Protein AF-A0A258IXI7-F1 (afdb_monomer_lite)

Secondary structure (DSSP, 8-state):
--PPPSS---SS-----TT-HHHHHHHHHHHHHHHTHHHHHHHSSSPPPHHHHHHHHHHHHHHHHHHHHHHHHHHTTSSPPPPPPTT--

Structure (mmCIF, N/CA/C/O backbone):
data_AF-A0A258IXI7-F1
#
_entry.id   AF-A0A258IXI7-F1
#
loop_
_atom_site.group_PDB
_atom_site.id
_atom_site.type_symbol
_atom_site.label_atom_id
_atom_site.label_alt_id
_atom_site.label_comp_id
_atom_site.label_asym_id
_atom_site.label_entity_id
_atom_site.label_seq_id
_atom_site.pdbx_PDB_ins_code
_atom_site.Cartn_x
_atom_site.Cartn_y
_atom_site.Cartn_z
_atom_site.occupancy
_atom_site.B_iso_or_equiv
_atom_site.auth_seq_id
_atom_site.auth_comp_id
_atom_site.auth_asym_id
_atom_site.auth_atom_id
_atom_site.pdbx_PDB_model_num
ATOM 1 N N . MET A 1 1 ? -21.357 32.211 4.021 1.00 46.72 1 MET A N 1
ATOM 2 C CA . MET A 1 1 ? -20.818 30.944 3.475 1.00 46.72 1 MET A CA 1
ATOM 3 C C . MET A 1 1 ? -19.591 31.281 2.640 1.00 46.72 1 MET A C 1
ATOM 5 O O . MET A 1 1 ? -19.737 31.632 1.481 1.00 46.72 1 MET A O 1
ATOM 9 N N . VAL A 1 2 ? -18.397 31.264 3.235 1.00 53.94 2 VAL A N 1
ATOM 10 C CA . VAL A 1 2 ? -17.137 31.447 2.497 1.00 53.94 2 VAL A CA 1
ATOM 11 C C . VAL A 1 2 ? -16.458 30.082 2.481 1.00 53.94 2 VAL A C 1
ATOM 13 O O . VAL A 1 2 ? -16.021 29.597 3.520 1.00 53.94 2 VAL A O 1
ATOM 16 N N . GLY A 1 3 ? -16.504 29.404 1.334 1.00 57.47 3 GLY A N 1
ATOM 17 C CA . GLY A 1 3 ? -15.760 28.162 1.120 1.00 57.47 3 GLY A CA 1
ATOM 18 C C . GLY A 1 3 ? -14.260 28.453 0.997 1.00 57.47 3 GLY A C 1
ATOM 19 O O . GLY A 1 3 ? -13.901 29.569 0.620 1.00 57.47 3 GLY A O 1
ATOM 20 N N . PRO A 1 4 ? -13.380 27.486 1.316 1.00 64.44 4 PRO A N 1
ATOM 21 C CA . PRO A 1 4 ? -11.941 27.716 1.308 1.00 64.44 4 PRO A CA 1
ATOM 22 C C . PRO A 1 4 ? -11.447 28.048 -0.106 1.00 64.44 4 PRO A C 1
ATOM 24 O O . PRO A 1 4 ? -11.617 27.270 -1.049 1.00 64.44 4 PRO A O 1
ATOM 27 N N . SER A 1 5 ? -10.849 29.229 -0.227 1.00 64.25 5 SER A N 1
ATOM 28 C CA . SER A 1 5 ? -10.131 29.731 -1.391 1.00 64.25 5 SER A CA 1
ATOM 29 C C . SER A 1 5 ? -8.720 29.133 -1.454 1.00 64.25 5 SER A C 1
ATOM 31 O O . SER A 1 5 ? -8.008 29.086 -0.460 1.00 64.25 5 SER A O 1
ATOM 33 N N . ASN A 1 6 ? -8.333 28.723 -2.665 1.00 57.66 6 ASN A N 1
ATOM 34 C CA . ASN A 1 6 ? -6.991 28.344 -3.127 1.00 57.66 6 ASN A CA 1
ATOM 35 C C . ASN A 1 6 ? -6.272 27.127 -2.500 1.00 57.66 6 ASN A C 1
ATOM 37 O O . ASN A 1 6 ? -5.805 27.130 -1.371 1.00 57.66 6 ASN A O 1
ATOM 41 N N . GLY A 1 7 ? -6.035 26.124 -3.355 1.00 55.12 7 GLY A N 1
ATOM 42 C CA . GLY A 1 7 ? -4.791 25.338 -3.381 1.00 55.12 7 GLY A CA 1
ATOM 43 C C . GLY A 1 7 ? -4.642 24.165 -2.412 1.00 55.12 7 GLY A C 1
ATOM 44 O O . GLY A 1 7 ? -4.098 23.138 -2.804 1.00 55.12 7 GLY A O 1
ATOM 45 N N . GLU A 1 8 ? -5.163 24.253 -1.194 1.00 55.56 8 GLU A N 1
ATOM 46 C CA . GLU A 1 8 ? -4.908 23.250 -0.152 1.00 55.56 8 GLU A CA 1
ATOM 47 C C . GLU A 1 8 ? -6.136 22.383 0.111 1.00 55.56 8 GLU A C 1
ATOM 49 O O . GLU A 1 8 ? -6.732 22.389 1.186 1.00 55.56 8 GLU A O 1
ATOM 54 N N . ARG A 1 9 ? -6.552 21.602 -0.889 1.00 61.47 9 ARG A N 1
ATOM 55 C CA . ARG A 1 9 ? -7.501 20.519 -0.609 1.00 61.47 9 ARG A CA 1
ATOM 56 C C . ARG A 1 9 ? -6.759 19.469 0.223 1.00 61.47 9 ARG A C 1
ATOM 58 O O . ARG A 1 9 ? -5.823 18.865 -0.307 1.00 61.47 9 ARG A O 1
ATOM 65 N N . PRO A 1 10 ? -7.139 19.214 1.487 1.00 64.81 10 PRO A N 1
ATOM 66 C CA . PRO A 1 10 ? -6.495 18.166 2.260 1.00 64.81 10 PRO A CA 1
ATOM 67 C C . PRO A 1 10 ? -6.711 16.828 1.546 1.00 64.81 10 PRO A C 1
ATOM 69 O O . PRO A 1 10 ? -7.845 16.464 1.231 1.00 64.81 10 PRO A O 1
ATOM 72 N N . LEU A 1 11 ? -5.621 16.088 1.302 1.00 68.25 11 LEU A N 1
ATOM 73 C CA . LEU A 1 11 ? -5.651 14.773 0.642 1.00 68.25 11 LEU A CA 1
ATOM 74 C C . LEU A 1 11 ? -6.623 13.803 1.337 1.00 68.25 11 LEU A C 1
ATOM 76 O O . LEU A 1 11 ? -7.210 12.938 0.691 1.00 68.25 11 LEU A O 1
ATOM 80 N N . VAL A 1 12 ? -6.828 13.971 2.650 1.00 77.94 12 VAL A N 1
ATOM 81 C CA . VAL A 1 12 ? -7.799 13.218 3.446 1.00 77.94 12 VAL A CA 1
ATOM 82 C C . VAL A 1 12 ? -8.516 14.151 4.427 1.00 77.94 12 VAL A C 1
ATOM 84 O O . VAL A 1 12 ? -7.883 14.738 5.297 1.00 77.94 12 VAL A O 1
ATOM 87 N N . GLN A 1 13 ? -9.848 14.232 4.332 1.00 80.62 13 GLN A N 1
ATOM 88 C CA . GLN A 1 13 ? -10.718 14.919 5.300 1.00 80.62 13 GLN A CA 1
ATOM 89 C C . GLN A 1 13 ? -11.559 13.915 6.102 1.00 80.62 13 GLN A C 1
ATOM 91 O O . GLN A 1 13 ? -11.993 12.886 5.559 1.00 80.62 13 GLN A O 1
ATOM 96 N N . ILE A 1 14 ? -11.793 14.223 7.385 1.0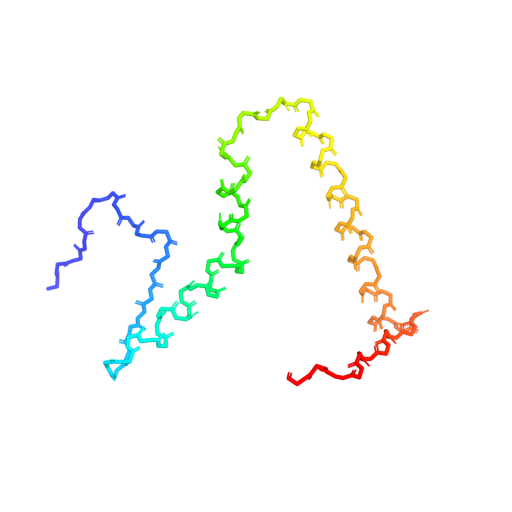0 81.88 14 ILE A N 1
ATOM 97 C CA . ILE A 1 14 ? -12.684 13.487 8.292 1.00 81.88 14 ILE A CA 1
ATOM 98 C C . ILE A 1 14 ? -13.556 14.462 9.067 1.00 81.88 14 ILE A C 1
ATOM 100 O O . ILE A 1 14 ? -13.071 15.461 9.587 1.00 81.88 14 ILE A O 1
ATOM 104 N N . PHE A 1 15 ? -14.840 14.131 9.153 1.00 82.56 15 PHE A N 1
ATOM 105 C CA . PHE A 1 15 ? -15.808 14.849 9.967 1.00 82.56 15 PHE A CA 1
ATOM 106 C C . PHE A 1 15 ? -15.864 14.210 11.350 1.00 82.56 15 PHE A C 1
ATOM 108 O O . PHE A 1 15 ? -16.097 13.006 11.469 1.00 82.56 15 PHE A O 1
ATOM 115 N N . VAL A 1 16 ? -15.647 15.018 12.383 1.00 85.12 16 VAL A N 1
ATOM 116 C CA . VAL A 1 16 ? -15.829 14.609 13.777 1.00 85.12 16 VAL A CA 1
ATOM 117 C C . VAL A 1 16 ? -17.270 14.916 14.167 1.00 85.12 16 VAL A C 1
ATOM 119 O O . VAL A 1 16 ? -17.768 16.001 13.874 1.00 85.12 16 VAL A O 1
ATOM 122 N N . ARG A 1 17 ? -17.950 13.959 14.799 1.00 83.62 17 ARG A N 1
ATOM 123 C CA . ARG A 1 17 ? -19.279 14.152 15.391 1.00 83.62 17 ARG A CA 1
ATOM 124 C C . ARG A 1 17 ? -19.175 13.946 16.901 1.00 83.62 17 ARG A C 1
ATOM 126 O O . ARG A 1 17 ? -18.336 13.161 17.348 1.00 83.62 17 ARG A O 1
ATOM 133 N N . ASP A 1 18 ? -19.980 14.686 17.658 1.00 81.69 18 ASP A N 1
ATOM 134 C CA . ASP A 1 18 ? -20.169 14.494 19.105 1.00 81.69 18 ASP A CA 1
ATOM 135 C C . ASP A 1 18 ? -18.880 14.598 19.948 1.00 81.69 18 ASP A C 1
ATOM 137 O O . ASP A 1 18 ? -18.685 13.851 20.902 1.00 81.69 18 ASP A O 1
ATOM 141 N N . ASN A 1 19 ? -17.961 15.501 19.573 1.00 80.19 19 ASN A N 1
ATOM 142 C CA . ASN A 1 19 ? -16.648 15.704 20.218 1.00 80.19 19 ASN A CA 1
ATOM 143 C C . ASN A 1 19 ? -15.772 14.440 20.343 1.00 80.19 19 ASN A C 1
ATOM 145 O O . ASN A 1 19 ? -14.799 14.419 21.097 1.00 80.19 19 ASN A O 1
ATOM 149 N N . ASN A 1 20 ? -16.059 13.385 19.575 1.00 84.25 20 ASN A N 1
ATOM 150 C CA . ASN A 1 20 ? -15.335 12.124 19.680 1.00 84.25 20 ASN A CA 1
ATOM 151 C C . ASN A 1 20 ? -14.062 12.111 18.815 1.00 84.25 20 ASN A C 1
ATOM 153 O O . ASN A 1 20 ? -14.003 11.518 17.732 1.00 84.25 20 ASN A O 1
ATOM 157 N N . VAL A 1 21 ? -13.031 12.801 19.302 1.00 81.62 21 VAL A N 1
ATOM 158 C CA . VAL A 1 21 ? -11.756 13.000 18.594 1.00 81.62 21 VAL A CA 1
ATOM 159 C C . VAL A 1 21 ? -10.977 11.690 18.427 1.00 81.62 21 VAL A C 1
ATOM 161 O O . VAL A 1 21 ? -10.444 11.423 17.349 1.00 81.62 21 VAL A O 1
ATOM 164 N N . ASP A 1 22 ? -10.962 10.825 19.440 1.00 85.75 22 ASP A N 1
ATOM 165 C CA . ASP A 1 22 ? -10.245 9.544 19.403 1.00 85.75 22 ASP A CA 1
ATOM 166 C C . ASP A 1 22 ? -10.745 8.620 18.286 1.00 85.75 22 ASP A C 1
ATOM 168 O O . ASP A 1 22 ? -9.965 8.022 17.532 1.00 85.75 22 ASP A O 1
ATOM 172 N N . GLN A 1 23 ? -12.067 8.536 18.113 1.00 84.81 23 GLN A N 1
ATOM 173 C CA . GLN A 1 23 ? -12.643 7.755 17.023 1.00 84.81 23 GLN A CA 1
ATOM 174 C C . GLN A 1 23 ? -12.311 8.351 15.655 1.00 84.81 23 GLN A C 1
ATOM 176 O O . GLN A 1 23 ? -12.012 7.597 14.722 1.00 84.81 23 GLN A O 1
ATOM 181 N N . ALA A 1 24 ? -12.303 9.679 15.532 1.00 84.44 24 ALA A N 1
ATOM 182 C CA . ALA A 1 24 ? -11.925 10.347 14.294 1.00 84.44 24 ALA A CA 1
ATOM 183 C C . ALA A 1 24 ? -10.460 10.073 13.918 1.00 84.44 24 ALA A C 1
ATOM 185 O O . ALA A 1 24 ? -10.178 9.734 12.767 1.00 84.44 24 ALA A O 1
ATOM 186 N N . LEU A 1 25 ? -9.538 10.110 14.885 1.00 86.56 25 LEU A N 1
ATOM 187 C CA . LEU A 1 25 ? -8.127 9.765 14.672 1.00 86.56 25 LEU A CA 1
ATOM 188 C C . LEU A 1 25 ? -7.953 8.296 14.268 1.00 86.56 25 LEU A C 1
ATOM 190 O O . LEU A 1 25 ? -7.192 7.968 13.350 1.00 86.56 25 LEU A O 1
ATOM 194 N N . LYS A 1 26 ? -8.711 7.389 14.891 1.00 87.81 26 LYS A N 1
ATOM 195 C CA . LYS A 1 26 ? -8.711 5.968 14.522 1.00 87.81 26 LYS A CA 1
ATOM 196 C C . LYS A 1 26 ? -9.244 5.749 13.104 1.00 87.81 26 LYS A C 1
ATOM 198 O O . LYS A 1 26 ? -8.671 4.961 12.343 1.00 87.81 26 LYS A O 1
ATOM 203 N N . ALA A 1 27 ? -10.310 6.454 12.729 1.00 87.12 27 ALA A N 1
ATOM 204 C CA . ALA A 1 27 ? -10.862 6.429 11.380 1.00 87.12 27 ALA A CA 1
ATOM 205 C C . ALA A 1 27 ? -9.871 7.000 10.351 1.00 87.12 27 ALA A C 1
ATOM 207 O O . ALA A 1 27 ? -9.709 6.403 9.284 1.00 87.12 27 ALA A O 1
ATOM 208 N N . LEU A 1 28 ? -9.143 8.069 10.698 1.00 87.06 28 LEU A N 1
ATOM 209 C CA . LEU A 1 28 ? -8.085 8.670 9.875 1.00 87.06 28 LEU A CA 1
ATOM 210 C C . LEU A 1 28 ? -6.998 7.674 9.548 1.00 87.06 28 LEU A C 1
ATOM 212 O O . LEU A 1 28 ? -6.744 7.377 8.379 1.00 87.06 28 LEU A O 1
ATOM 216 N N . LYS A 1 29 ? -6.423 7.083 10.591 1.00 86.38 29 LYS A N 1
ATOM 217 C CA . LYS A 1 29 ? -5.377 6.079 10.455 1.00 86.38 29 LYS A CA 1
ATOM 218 C C . LYS A 1 29 ? -5.843 4.914 9.584 1.00 86.38 29 LYS A C 1
ATOM 220 O O . LYS A 1 29 ? -5.109 4.473 8.702 1.00 86.38 29 LYS A O 1
ATOM 225 N N . LYS A 1 30 ? -7.078 4.440 9.779 1.00 87.94 30 LYS A N 1
ATOM 226 C CA . LYS A 1 30 ? -7.649 3.334 8.997 1.00 87.94 30 LYS A CA 1
ATOM 227 C C . LYS A 1 30 ? -7.878 3.707 7.528 1.00 87.94 30 LYS A C 1
ATOM 229 O O . LYS A 1 30 ? -7.625 2.876 6.655 1.00 87.94 30 LYS A O 1
ATOM 234 N N . LYS A 1 31 ? -8.327 4.934 7.244 1.00 85.75 31 LYS A N 1
ATOM 235 C CA . LYS A 1 31 ? -8.521 5.447 5.879 1.00 85.75 31 LYS A CA 1
ATOM 236 C C . LYS A 1 31 ? -7.183 5.569 5.144 1.00 85.75 31 LYS A C 1
ATOM 238 O O . LYS A 1 31 ? -7.028 4.969 4.085 1.00 85.75 31 LYS A O 1
ATOM 243 N N . MET A 1 32 ? -6.181 6.181 5.774 1.00 81.81 32 MET A N 1
ATOM 244 C CA . MET A 1 32 ? -4.823 6.292 5.225 1.00 81.81 32 MET A CA 1
ATOM 245 C C . MET A 1 32 ? -4.160 4.921 5.002 1.00 81.81 32 MET A C 1
ATOM 247 O O . MET A 1 32 ? -3.522 4.677 3.980 1.00 81.81 32 MET A O 1
ATOM 251 N N . GLN A 1 33 ? -4.345 3.968 5.921 1.00 83.81 33 GLN A N 1
ATOM 252 C CA . GLN A 1 33 ? -3.848 2.600 5.732 1.00 83.81 33 GLN A CA 1
ATOM 253 C C . GLN A 1 33 ? -4.518 1.881 4.555 1.00 83.81 33 GLN A C 1
ATOM 255 O O . GLN A 1 33 ? -3.855 1.112 3.858 1.00 83.81 33 GLN A O 1
ATOM 260 N N . ARG A 1 34 ? -5.816 2.116 4.327 1.00 82.06 34 ARG A N 1
ATOM 261 C CA . ARG A 1 34 ? -6.564 1.524 3.210 1.00 82.06 34 ARG A CA 1
ATOM 262 C C . ARG A 1 34 ? -6.133 2.106 1.867 1.00 82.06 34 ARG A C 1
ATOM 264 O O . ARG A 1 34 ? -5.980 1.344 0.917 1.00 82.06 34 ARG A O 1
ATOM 271 N N . GLU A 1 35 ? -5.928 3.418 1.810 1.00 78.56 35 GLU A N 1
ATOM 272 C CA . GLU A 1 35 ? -5.394 4.113 0.633 1.00 78.56 35 GLU A CA 1
ATOM 273 C C . GLU A 1 35 ? -3.928 3.732 0.372 1.00 78.56 35 GLU A C 1
ATOM 275 O O . GLU A 1 35 ? -3.459 3.786 -0.758 1.00 78.56 35 GLU A O 1
ATOM 280 N N . GLY A 1 36 ? -3.220 3.240 1.395 1.00 77.25 36 GLY A N 1
ATOM 281 C CA . GLY A 1 36 ? -1.843 2.774 1.265 1.00 77.25 36 GLY A CA 1
ATOM 282 C C . GLY A 1 36 ? -0.824 3.911 1.266 1.00 77.25 36 GLY A C 1
ATOM 283 O O . GLY A 1 36 ? 0.352 3.652 1.017 1.00 77.25 36 GLY A O 1
ATOM 284 N N . SER A 1 37 ? -1.239 5.127 1.623 1.00 77.31 37 SER A N 1
ATOM 285 C CA . SER A 1 37 ? -0.395 6.324 1.675 1.00 77.31 37 SER A CA 1
ATOM 286 C C . SER A 1 37 ? 0.817 6.134 2.587 1.00 77.31 37 SER A C 1
ATOM 288 O O . SER A 1 37 ? 1.934 6.436 2.187 1.00 77.31 37 SER A O 1
ATOM 290 N N . PHE A 1 38 ? 0.664 5.483 3.746 1.00 75.69 38 PHE A N 1
ATOM 291 C CA . PHE A 1 38 ? 1.810 5.126 4.600 1.00 75.69 38 PHE A CA 1
ATOM 292 C C . PHE A 1 38 ? 2.810 4.173 3.927 1.00 75.69 38 PHE A C 1
ATOM 294 O O . PHE A 1 38 ? 4.015 4.231 4.177 1.00 75.69 38 PHE A O 1
ATOM 301 N N . ARG A 1 39 ? 2.324 3.268 3.073 1.00 79.06 39 ARG A N 1
ATOM 302 C CA . ARG A 1 39 ? 3.178 2.328 2.340 1.00 79.06 39 ARG A CA 1
ATOM 303 C C . ARG A 1 39 ? 3.902 3.024 1.195 1.00 79.06 39 ARG A C 1
ATOM 305 O O . ARG A 1 39 ? 5.035 2.653 0.906 1.00 79.06 39 ARG A O 1
ATOM 312 N N . GLU A 1 40 ? 3.269 4.004 0.563 1.00 79.12 40 GLU A N 1
ATOM 313 C CA . GLU A 1 40 ? 3.907 4.859 -0.437 1.00 79.12 40 GLU A CA 1
ATOM 314 C C . GLU A 1 40 ? 4.945 5.772 0.206 1.00 79.12 40 GLU A C 1
ATOM 316 O O . GLU A 1 40 ? 6.097 5.736 -0.212 1.00 79.12 40 GLU A O 1
ATOM 321 N N . MET A 1 41 ? 4.605 6.458 1.299 1.00 80.06 41 MET A N 1
ATOM 322 C CA . MET A 1 41 ? 5.552 7.261 2.079 1.00 80.06 41 MET A CA 1
ATOM 323 C C . MET A 1 41 ? 6.809 6.457 2.418 1.00 80.06 41 MET A C 1
ATOM 325 O O . MET A 1 41 ? 7.910 6.892 2.102 1.00 80.06 41 MET A O 1
ATOM 329 N N . LYS A 1 42 ? 6.663 5.228 2.941 1.00 80.69 42 LYS A N 1
ATOM 330 C CA . LYS A 1 42 ? 7.810 4.356 3.255 1.00 80.69 42 LYS A CA 1
ATOM 331 C C . LYS A 1 42 ? 8.636 3.950 2.023 1.00 80.69 42 LYS A C 1
ATOM 333 O O . LYS A 1 42 ? 9.842 3.758 2.138 1.00 80.69 42 LYS A O 1
ATOM 338 N N . ARG A 1 43 ? 8.008 3.799 0.853 1.00 76.94 43 ARG A N 1
ATOM 339 C CA . ARG A 1 43 ? 8.698 3.477 -0.413 1.00 76.94 43 ARG A CA 1
ATOM 340 C C . ARG A 1 43 ? 9.486 4.652 -0.979 1.00 76.94 43 ARG A C 1
ATOM 342 O O . ARG A 1 43 ? 10.415 4.413 -1.734 1.00 76.94 43 ARG A O 1
ATOM 349 N N . HIS A 1 44 ? 9.109 5.877 -0.629 1.00 77.00 44 HIS A N 1
ATOM 350 C CA . HIS A 1 44 ? 9.715 7.103 -1.142 1.00 77.00 44 HIS A CA 1
ATOM 351 C C . HIS A 1 44 ? 10.787 7.704 -0.220 1.00 77.00 44 HIS A C 1
ATOM 353 O O . HIS A 1 44 ? 11.380 8.712 -0.581 1.00 77.00 44 HIS A O 1
ATOM 359 N N . VAL A 1 45 ? 11.073 7.084 0.934 1.00 81.56 45 VAL A N 1
ATOM 360 C CA . VAL A 1 45 ? 12.116 7.555 1.872 1.00 81.56 45 VAL A CA 1
ATOM 361 C C . VAL A 1 45 ? 13.523 7.473 1.269 1.00 81.56 45 VAL A C 1
ATOM 363 O O . VAL A 1 45 ? 14.379 8.279 1.608 1.00 81.56 45 VAL A O 1
ATOM 366 N N . HIS A 1 46 ? 13.775 6.507 0.384 1.00 79.56 46 HIS A N 1
ATOM 367 C CA . HIS A 1 46 ? 15.070 6.315 -0.267 1.00 79.56 46 HIS A CA 1
ATOM 368 C C . HIS A 1 46 ? 14.911 6.336 -1.785 1.00 79.56 46 HIS A C 1
ATOM 370 O O . HIS A 1 46 ? 13.885 5.909 -2.320 1.00 79.56 46 HIS A O 1
ATOM 376 N N . TYR A 1 47 ? 15.946 6.812 -2.480 1.00 82.88 47 TYR A N 1
ATOM 377 C CA . TYR A 1 47 ? 16.007 6.695 -3.929 1.00 82.88 47 TYR A CA 1
ATOM 378 C C . TYR A 1 47 ? 16.040 5.215 -4.308 1.00 82.88 47 TYR A C 1
ATOM 380 O O . TYR A 1 47 ? 16.933 4.470 -3.910 1.00 82.88 47 TYR A O 1
ATOM 388 N N . GLU A 1 48 ? 15.054 4.796 -5.088 1.00 81.44 48 GLU A N 1
ATOM 389 C CA . GLU A 1 48 ? 15.015 3.470 -5.677 1.00 81.44 48 GLU A CA 1
ATOM 390 C C . GLU A 1 48 ? 15.412 3.568 -7.145 1.00 81.44 48 GLU A C 1
ATOM 392 O O . GLU A 1 48 ? 14.833 4.347 -7.913 1.00 81.44 48 GLU A O 1
ATOM 397 N N . LYS A 1 49 ? 16.365 2.731 -7.559 1.00 89.75 49 LYS A N 1
ATOM 398 C CA . LYS A 1 49 ? 16.827 2.715 -8.942 1.00 89.75 49 LYS A CA 1
ATOM 399 C C . LYS A 1 49 ? 15.659 2.338 -9.870 1.00 89.75 49 LYS A C 1
ATOM 401 O O . LYS A 1 49 ? 14.901 1.409 -9.575 1.00 89.75 49 LYS A O 1
ATOM 406 N N . PRO A 1 50 ? 15.494 2.991 -11.036 1.00 87.44 50 PRO A N 1
ATOM 407 C CA . PRO A 1 50 ? 14.350 2.744 -11.920 1.00 87.44 50 PRO A CA 1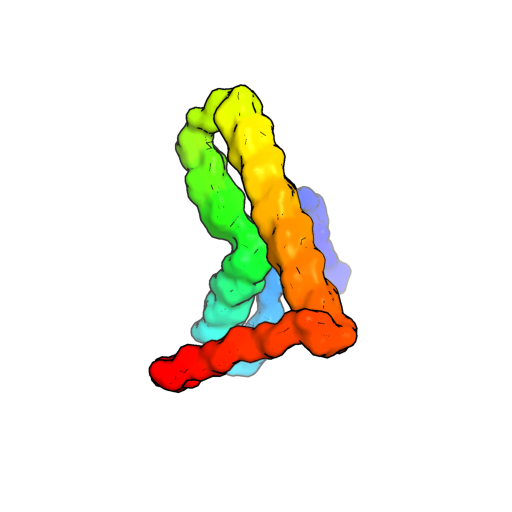
ATOM 408 C C . PRO A 1 50 ? 14.226 1.282 -12.380 1.00 87.44 50 PRO A C 1
ATOM 410 O O . PRO A 1 50 ? 13.114 0.800 -12.602 1.00 87.44 50 PRO A O 1
ATOM 413 N N . SER A 1 51 ? 15.337 0.551 -12.496 1.00 83.94 51 SER A N 1
ATOM 414 C CA . SER A 1 51 ? 15.346 -0.888 -12.794 1.00 83.94 51 SER A CA 1
ATOM 415 C C . SER A 1 51 ? 14.685 -1.726 -11.693 1.00 83.94 51 SER A C 1
ATOM 417 O O . SER A 1 51 ? 13.873 -2.603 -11.991 1.00 83.94 51 SER A O 1
ATOM 419 N N . GLU A 1 52 ? 14.974 -1.423 -10.429 1.00 84.38 52 GLU A N 1
ATOM 420 C CA . GLU A 1 52 ? 14.430 -2.119 -9.257 1.00 84.38 52 GLU A CA 1
ATOM 421 C C . GLU A 1 52 ? 12.938 -1.827 -9.098 1.00 84.38 52 GLU A C 1
ATOM 423 O O . GLU A 1 52 ? 12.132 -2.748 -8.917 1.00 84.38 52 GLU A O 1
ATOM 428 N N . LYS A 1 53 ? 12.549 -0.567 -9.336 1.00 85.25 53 LYS A N 1
ATOM 429 C CA . LYS A 1 53 ? 11.146 -0.142 -9.337 1.00 85.25 53 LYS A CA 1
ATOM 430 C C . LYS A 1 53 ? 10.326 -0.932 -10.351 1.00 85.25 53 LYS A C 1
ATOM 432 O O . LYS A 1 53 ? 9.250 -1.437 -10.017 1.00 85.25 53 LYS A O 1
ATOM 437 N N . ARG A 1 54 ? 10.841 -1.100 -11.576 1.00 85.19 54 ARG A N 1
ATOM 438 C CA . ARG A 1 54 ? 10.185 -1.892 -12.633 1.00 85.19 54 ARG A CA 1
ATOM 439 C C . ARG A 1 54 ? 10.083 -3.370 -12.259 1.00 85.19 54 ARG A C 1
ATOM 441 O O . ARG A 1 54 ? 9.016 -3.958 -12.434 1.00 85.19 54 ARG A O 1
ATOM 448 N N . ALA A 1 55 ? 11.152 -3.973 -11.736 1.00 87.88 55 ALA A N 1
ATOM 449 C CA . ALA A 1 55 ? 11.145 -5.378 -11.321 1.00 87.88 55 ALA A CA 1
ATOM 450 C C . ALA A 1 55 ? 10.105 -5.633 -10.216 1.00 87.88 55 ALA A C 1
ATOM 452 O O . ALA A 1 55 ? 9.290 -6.554 -10.317 1.00 87.88 55 ALA A O 1
ATOM 453 N N . ARG A 1 56 ? 10.051 -4.754 -9.209 1.00 86.06 56 ARG A N 1
ATOM 454 C CA . ARG A 1 56 ? 9.072 -4.842 -8.122 1.00 86.06 56 ARG A CA 1
ATOM 455 C C . ARG A 1 56 ? 7.642 -4.669 -8.620 1.00 86.06 56 ARG A C 1
ATOM 457 O O . ARG A 1 56 ? 6.772 -5.446 -8.239 1.00 86.06 56 ARG A O 1
ATOM 464 N N . GLN A 1 57 ? 7.385 -3.676 -9.470 1.00 86.94 57 GLN A N 1
ATOM 465 C CA . GLN A 1 57 ? 6.054 -3.448 -10.039 1.00 86.94 57 GLN A CA 1
ATOM 466 C C . GLN A 1 57 ? 5.568 -4.656 -10.846 1.00 86.94 57 GLN A C 1
ATOM 468 O O . GLN A 1 57 ? 4.430 -5.088 -10.654 1.00 86.94 57 GLN A O 1
ATOM 473 N N . LYS A 1 58 ? 6.436 -5.255 -11.674 1.00 88.38 58 LYS A N 1
ATOM 474 C CA . LYS A 1 58 ? 6.124 -6.491 -12.410 1.00 88.38 58 LYS A CA 1
ATOM 475 C C . LYS A 1 58 ? 5.781 -7.637 -11.454 1.00 88.38 58 LYS A C 1
ATOM 477 O O . LYS A 1 58 ? 4.735 -8.267 -11.605 1.00 88.38 58 LYS A O 1
ATOM 482 N N . ALA A 1 59 ? 6.596 -7.861 -10.423 1.00 87.62 59 ALA A N 1
ATOM 483 C CA . ALA A 1 59 ? 6.335 -8.893 -9.420 1.00 87.62 59 ALA A CA 1
ATOM 484 C C . ALA A 1 59 ? 5.023 -8.646 -8.644 1.00 87.62 59 ALA A C 1
ATOM 486 O O . ALA A 1 59 ? 4.242 -9.573 -8.408 1.00 87.62 59 ALA A O 1
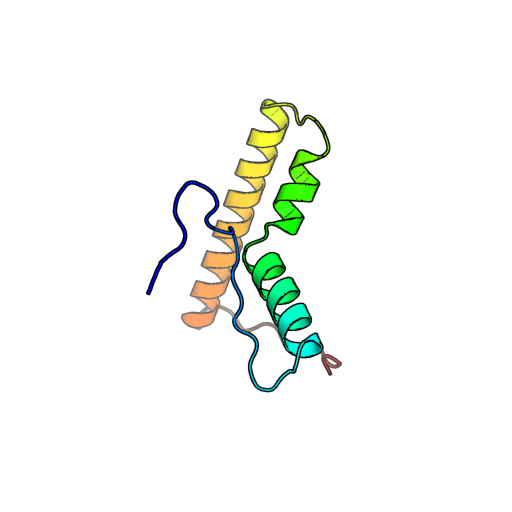ATOM 487 N N . GLU A 1 60 ? 4.726 -7.393 -8.278 1.00 88.19 60 GLU A N 1
ATOM 488 C CA . GLU A 1 60 ? 3.472 -7.034 -7.610 1.00 88.19 60 GLU A CA 1
ATOM 489 C C . GLU A 1 60 ? 2.249 -7.228 -8.509 1.00 88.19 60 GLU A C 1
ATOM 491 O O . GLU A 1 60 ? 1.221 -7.698 -8.012 1.00 88.19 60 GLU A O 1
ATOM 496 N N . ALA A 1 61 ? 2.352 -6.913 -9.802 1.00 88.88 61 ALA A N 1
ATOM 497 C CA . ALA A 1 61 ? 1.290 -7.126 -10.780 1.00 88.88 61 ALA A CA 1
ATOM 498 C C . ALA A 1 61 ? 0.970 -8.620 -10.934 1.00 88.88 61 ALA A C 1
ATOM 500 O O . ALA A 1 61 ? -0.187 -9.015 -10.777 1.00 88.88 61 ALA A O 1
ATOM 501 N N . VAL A 1 62 ? 1.993 -9.466 -11.106 1.00 91.62 62 VAL A N 1
ATOM 502 C CA . VAL A 1 62 ? 1.830 -10.930 -11.174 1.00 91.62 62 VAL A CA 1
ATOM 503 C C . VAL A 1 62 ? 1.192 -11.467 -9.891 1.00 91.62 62 VAL A C 1
ATOM 505 O O . VAL A 1 62 ? 0.240 -12.250 -9.941 1.00 91.62 62 VAL A O 1
ATOM 508 N N . ARG A 1 63 ? 1.645 -11.007 -8.716 1.00 90.62 63 ARG A N 1
ATOM 509 C CA . ARG A 1 63 ? 1.059 -11.417 -7.430 1.00 90.62 63 ARG A CA 1
ATOM 510 C C . ARG A 1 63 ? -0.409 -11.002 -7.304 1.00 90.62 63 ARG A C 1
ATOM 512 O O . ARG A 1 63 ? -1.222 -11.779 -6.799 1.00 90.62 63 ARG A O 1
ATOM 519 N N . ARG A 1 64 ? -0.765 -9.788 -7.741 1.00 89.19 64 ARG A N 1
ATOM 520 C CA . ARG A 1 64 ? -2.157 -9.304 -7.742 1.00 89.19 64 ARG A CA 1
ATOM 521 C C . ARG A 1 64 ? -3.028 -10.126 -8.691 1.00 89.19 64 ARG A C 1
ATOM 523 O O . ARG A 1 64 ? -4.099 -10.551 -8.265 1.00 89.19 64 ARG A O 1
ATOM 530 N N . ALA A 1 65 ? -2.554 -10.409 -9.904 1.00 88.56 65 ALA A N 1
ATOM 531 C CA . ALA A 1 65 ? -3.266 -11.224 -10.888 1.00 88.56 65 ALA A CA 1
ATOM 532 C C . ALA A 1 65 ? -3.545 -12.640 -10.359 1.00 88.56 65 ALA A C 1
ATOM 534 O O . ALA A 1 65 ? -4.695 -13.076 -10.343 1.00 88.56 65 ALA A O 1
ATOM 535 N N . ARG A 1 66 ? -2.531 -13.312 -9.795 1.00 90.50 66 ARG A N 1
ATOM 536 C CA . ARG A 1 66 ? -2.695 -14.635 -9.161 1.00 90.50 66 ARG A CA 1
ATOM 537 C C . ARG A 1 66 ? -3.711 -14.608 -8.019 1.00 90.50 66 ARG A C 1
ATOM 539 O O . ARG A 1 66 ? -4.547 -15.500 -7.898 1.00 90.50 66 ARG A O 1
ATOM 546 N N . LYS A 1 67 ? -3.676 -13.566 -7.181 1.00 89.88 67 LYS A N 1
ATOM 547 C CA . LYS A 1 67 ? -4.638 -13.397 -6.082 1.00 89.88 67 LYS A CA 1
ATOM 548 C C . LYS A 1 67 ? -6.065 -13.181 -6.595 1.00 89.88 67 LYS A C 1
ATOM 550 O O . LYS A 1 67 ? -6.993 -13.712 -5.988 1.00 89.88 67 LYS A O 1
ATOM 555 N N . LEU A 1 68 ? -6.242 -12.407 -7.667 1.00 89.06 68 LEU A N 1
ATOM 556 C CA . LEU A 1 68 ? -7.548 -12.164 -8.282 1.00 89.06 68 LEU A CA 1
ATOM 557 C C . LEU A 1 68 ? -8.115 -13.451 -8.889 1.00 89.06 68 LEU A C 1
ATOM 559 O O . LEU A 1 68 ? -9.249 -13.802 -8.580 1.00 89.06 68 LEU A O 1
ATOM 563 N N . ALA A 1 69 ? -7.303 -14.188 -9.651 1.00 87.25 69 ALA A N 1
ATOM 564 C CA . ALA A 1 69 ? -7.681 -15.480 -10.220 1.00 87.25 69 ALA A CA 1
ATOM 565 C C . ALA A 1 69 ? -8.095 -16.478 -9.128 1.00 87.25 69 ALA A C 1
ATOM 567 O O . ALA A 1 69 ? -9.170 -17.063 -9.201 1.00 87.25 69 ALA A O 1
ATOM 568 N N . ARG A 1 70 ? -7.312 -16.585 -8.043 1.0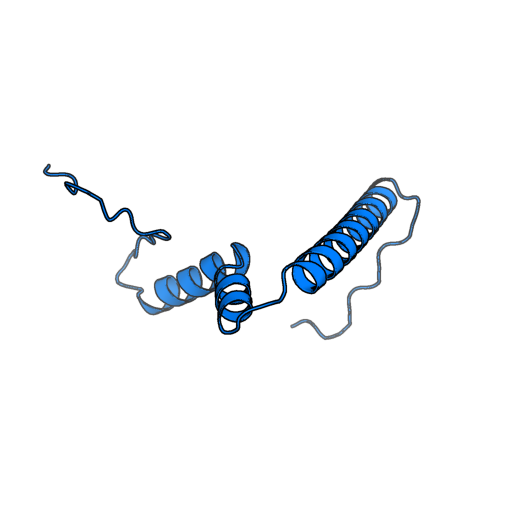0 87.38 70 ARG A N 1
ATOM 569 C CA . ARG A 1 70 ? -7.655 -17.445 -6.899 1.00 87.38 70 ARG A CA 1
ATOM 570 C C . ARG A 1 70 ? -8.989 -17.061 -6.258 1.00 87.38 70 ARG A C 1
ATOM 572 O O . ARG A 1 70 ? -9.780 -17.932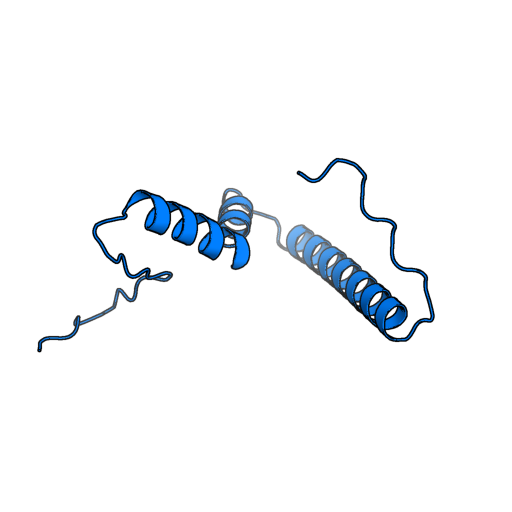 -5.922 1.00 87.38 70 ARG A O 1
ATOM 579 N N . LYS A 1 71 ? -9.241 -15.762 -6.064 1.00 86.44 71 LYS A N 1
ATOM 580 C CA . LYS A 1 71 ? -10.515 -15.282 -5.505 1.00 86.44 71 LYS A CA 1
ATOM 581 C C . LYS A 1 71 ? -11.696 -15.567 -6.432 1.00 86.44 71 LYS A C 1
ATOM 583 O O . LYS A 1 71 ? -12.771 -15.886 -5.939 1.00 86.44 71 LYS A O 1
ATOM 588 N N . ARG A 1 72 ? -11.499 -15.445 -7.746 1.00 86.25 72 ARG A N 1
ATOM 589 C CA . ARG A 1 72 ? -12.516 -15.761 -8.752 1.00 86.25 72 ARG A CA 1
ATOM 590 C C . ARG A 1 72 ? -12.854 -17.252 -8.746 1.00 86.25 72 ARG A C 1
ATOM 592 O O . ARG A 1 72 ? -14.016 -17.588 -8.582 1.00 86.25 72 ARG A O 1
ATOM 599 N N . ALA A 1 73 ? -11.843 -18.118 -8.764 1.00 85.00 73 ALA A N 1
ATOM 600 C CA . ALA A 1 73 ? -12.028 -19.568 -8.695 1.00 85.00 73 ALA A CA 1
ATOM 601 C C . ALA A 1 73 ? -12.711 -20.031 -7.393 1.00 85.00 73 ALA A C 1
ATOM 603 O O . ALA A 1 73 ? -13.520 -20.949 -7.415 1.00 85.00 73 ALA A O 1
ATOM 604 N N . GLN A 1 74 ? -12.441 -19.368 -6.261 1.00 85.81 74 GLN A N 1
ATOM 605 C CA . GLN A 1 74 ? -13.165 -19.617 -5.006 1.00 85.81 74 GLN A CA 1
ATOM 606 C C . GLN A 1 74 ? -14.637 -19.192 -5.080 1.00 85.81 74 GLN A C 1
ATOM 608 O O . GLN A 1 74 ? -15.489 -19.847 -4.492 1.00 85.81 74 GLN A O 1
ATOM 613 N N . ARG A 1 75 ? -14.945 -18.097 -5.788 1.00 80.44 75 ARG A N 1
ATOM 614 C CA . ARG A 1 75 ? -16.323 -17.624 -5.982 1.00 80.44 75 ARG A CA 1
ATOM 615 C C . ARG A 1 75 ? -17.113 -18.537 -6.918 1.00 80.44 75 ARG A C 1
ATOM 617 O O . ARG A 1 75 ? -18.294 -18.749 -6.691 1.00 80.44 75 ARG A O 1
ATOM 624 N N . GLU A 1 76 ? -16.452 -19.057 -7.944 1.00 84.12 76 GLU A N 1
ATOM 625 C CA . GLU A 1 76 ? -17.017 -19.980 -8.935 1.00 84.12 76 GLU A CA 1
ATOM 626 C C . GLU A 1 76 ? -17.029 -21.443 -8.440 1.00 84.12 76 GLU A C 1
ATOM 628 O O . GLU A 1 76 ? -17.425 -22.336 -9.177 1.00 84.12 76 GLU A O 1
ATOM 633 N N . GLY A 1 77 ? -16.615 -21.709 -7.192 1.00 77.38 77 GLY A N 1
ATOM 634 C CA . GLY A 1 77 ? -16.699 -23.034 -6.563 1.00 77.38 77 GLY A CA 1
ATOM 635 C C . GLY A 1 77 ? -15.635 -24.046 -7.005 1.00 77.38 77 GLY A C 1
ATOM 636 O O . GLY A 1 77 ? -15.628 -25.167 -6.507 1.00 77.38 77 GLY A O 1
ATOM 637 N N . LEU A 1 78 ? -14.698 -23.659 -7.877 1.00 75.69 78 LEU A N 1
ATOM 638 C CA . LEU A 1 78 ? -13.632 -24.536 -8.382 1.00 75.69 78 LEU A CA 1
ATOM 639 C C . LEU A 1 78 ? -12.561 -24.879 -7.332 1.00 75.69 78 LEU A C 1
ATOM 641 O O . LEU A 1 78 ? -11.809 -25.832 -7.514 1.00 75.69 78 LEU A O 1
ATOM 645 N N . ILE A 1 79 ? -12.427 -24.080 -6.266 1.00 80.31 79 ILE A N 1
ATOM 646 C CA . ILE A 1 79 ? -11.394 -24.262 -5.235 1.00 80.31 79 ILE A CA 1
ATOM 647 C C . ILE A 1 79 ? -12.010 -24.051 -3.844 1.00 80.31 79 ILE A C 1
ATOM 649 O O . ILE A 1 79 ? -12.677 -23.031 -3.637 1.00 80.31 79 ILE A O 1
ATOM 653 N N . PRO A 1 80 ? -11.740 -24.934 -2.860 1.00 77.06 80 PRO A N 1
ATOM 654 C CA . PRO A 1 80 ? -12.234 -24.766 -1.498 1.00 77.06 80 PRO A CA 1
ATOM 655 C C . PRO A 1 80 ? -11.711 -23.474 -0.854 1.00 77.06 80 PRO A C 1
ATOM 657 O O . PRO A 1 80 ? -10.557 -23.062 -1.033 1.00 77.06 80 PRO A O 1
ATOM 660 N N . MET A 1 81 ? -12.573 -22.815 -0.075 1.00 76.25 81 MET A N 1
ATOM 661 C CA . MET A 1 81 ? -12.175 -21.639 0.695 1.00 76.25 81 MET A CA 1
ATOM 662 C C . MET A 1 81 ? -11.177 -22.038 1.792 1.00 76.25 81 MET A C 1
ATOM 664 O O . MET A 1 81 ? -11.365 -23.057 2.457 1.00 76.25 81 MET A O 1
ATOM 668 N N . PRO A 1 82 ? -10.122 -21.238 2.028 1.00 76.38 82 PRO A N 1
ATOM 669 C CA . PRO A 1 82 ? -9.189 -21.507 3.111 1.00 76.38 82 PRO A CA 1
ATOM 670 C C . PRO A 1 82 ? -9.921 -21.454 4.458 1.00 76.38 82 PRO A C 1
ATOM 672 O O . PRO A 1 82 ? -10.692 -20.526 4.718 1.00 76.38 82 PRO A O 1
ATOM 675 N N . LYS A 1 83 ? -9.663 -22.446 5.318 1.00 75.75 83 LYS A N 1
ATOM 676 C CA . LYS A 1 83 ? -10.244 -22.539 6.663 1.00 75.75 83 LYS A CA 1
ATOM 677 C C . LYS A 1 83 ? -9.854 -21.299 7.476 1.00 75.75 83 LYS A C 1
ATOM 679 O O . LYS A 1 83 ? -8.689 -20.898 7.474 1.00 75.75 83 LYS A O 1
ATOM 684 N N . LYS A 1 84 ? -10.830 -20.663 8.138 1.00 74.19 84 LYS A N 1
ATOM 685 C CA . LYS A 1 84 ? -10.571 -19.486 8.985 1.00 74.19 84 LYS A CA 1
ATOM 686 C C . LYS A 1 84 ? -9.585 -19.881 10.098 1.00 74.19 84 LYS A C 1
ATOM 688 O O . LYS A 1 84 ? -9.810 -20.917 10.725 1.00 74.19 84 LYS A O 1
ATOM 693 N N . PRO A 1 85 ? -8.515 -19.101 10.341 1.00 76.44 85 PRO A N 1
ATOM 694 C CA . PRO A 1 85 ? -7.579 -19.402 11.415 1.00 76.44 85 PRO A CA 1
ATOM 695 C C . PRO A 1 85 ? -8.304 -19.317 12.761 1.00 76.44 85 PRO A C 1
ATOM 697 O O . PRO A 1 85 ? -9.022 -18.352 13.037 1.00 76.44 85 PRO A O 1
ATOM 700 N N . VAL A 1 86 ? -8.136 -20.355 13.574 1.00 71.81 86 VAL A N 1
ATOM 701 C CA . VAL A 1 86 ? -8.711 -20.444 14.917 1.00 71.81 86 VAL A CA 1
ATOM 702 C C . VAL A 1 86 ? -7.913 -19.485 15.805 1.00 71.81 86 VAL A C 1
ATOM 704 O O . VAL A 1 86 ? -6.721 -19.695 15.994 1.00 71.81 86 VAL A O 1
ATOM 707 N N . GLY A 1 87 ? -8.531 -18.394 16.269 1.00 65.06 87 GLY A N 1
ATOM 708 C CA . GLY A 1 87 ? -7.875 -17.408 17.147 1.00 65.06 87 GLY A CA 1
ATOM 709 C C . GLY A 1 87 ? -7.918 -15.949 16.686 1.00 65.06 87 GLY A C 1
ATOM 710 O O . GLY A 1 87 ? -7.374 -15.091 17.369 1.00 65.06 87 GLY A O 1
ATOM 711 N N . ALA A 1 88 ? -8.578 -15.626 15.571 1.00 61.31 88 ALA A N 1
ATOM 712 C CA . ALA A 1 88 ? -8.872 -14.232 15.234 1.00 61.31 88 ALA A CA 1
ATOM 713 C C . ALA A 1 88 ? -10.052 -13.716 16.086 1.00 61.31 88 ALA A C 1
ATOM 715 O O . ALA A 1 88 ? -11.193 -13.701 15.622 1.00 61.31 88 ALA A O 1
ATOM 716 N N . ARG A 1 89 ? -9.777 -13.354 17.342 1.00 53.78 89 ARG A N 1
ATOM 717 C CA . ARG A 1 89 ? -10.608 -12.461 18.160 1.00 53.78 89 ARG A CA 1
ATOM 718 C C . ARG A 1 89 ? -9.854 -11.159 18.383 1.00 53.78 89 ARG A C 1
ATOM 720 O O . ARG A 1 89 ? -8.624 -11.237 18.578 1.00 53.78 89 ARG A O 1
#

pLDDT: mean 79.45, std 9.97, range [46.72, 91.62]
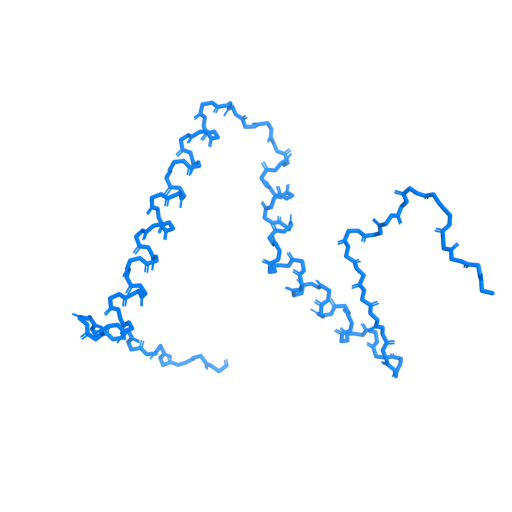
Radius of gyration: 20.17 Å; chains: 1; bounding box: 38×56×33 Å

Sequence (89 aa):
MVGPSNGERPLVQIFVRDNNVDQALKALKKKMQREGSFREMKRHVHYEKPSEKRARQKAEAVRRARKLARKRAQREGLIPMPKKPVGAR

Foldseek 3Di:
DDDDDDDCDDPDDFDDPPPPVVVRVVVVVVVCVVVCVVVVVVVPPDDDDVVRVVVVVVVVVVVVVVVVVVVVCCVVVVDPDDDDDDPPD